Protein AF-A0A7K3PZ84-F1 (afdb_monomer)

Radius of gyration: 13.81 Å; Cα contacts (8 Å, |Δi|>4): 126; chains: 1; bounding box: 26×33×36 Å

Structure (mmCIF, N/CA/C/O backbone):
data_AF-A0A7K3PZ84-F1
#
_entry.id   AF-A0A7K3PZ84-F1
#
loop_
_atom_site.group_PDB
_atom_site.id
_atom_site.type_symbol
_atom_site.label_atom_id
_atom_site.label_alt_id
_atom_site.label_comp_id
_atom_site.label_asym_id
_atom_site.label_entity_id
_atom_site.label_seq_id
_atom_site.pdbx_PDB_ins_code
_atom_site.Cartn_x
_atom_site.Cartn_y
_atom_site.Cartn_z
_atom_site.occupancy
_atom_site.B_iso_or_equiv
_atom_site.auth_seq_id
_atom_site.auth_comp_id
_atom_site.auth_asym_id
_atom_site.auth_atom_id
_atom_site.pdbx_PDB_model_num
ATOM 1 N N . ALA A 1 1 ? -12.444 5.481 -23.384 1.00 53.31 1 ALA A N 1
ATOM 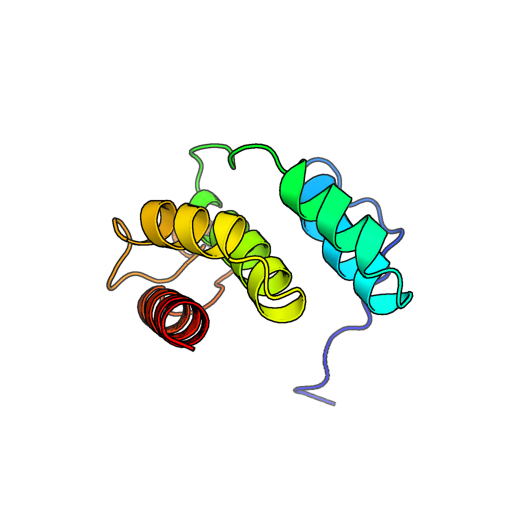2 C CA . ALA A 1 1 ? -13.305 4.777 -22.408 1.00 53.31 1 ALA A CA 1
ATOM 3 C C . ALA A 1 1 ? -12.916 5.236 -21.008 1.00 53.31 1 ALA A C 1
ATOM 5 O O . ALA A 1 1 ? -11.738 5.151 -20.685 1.00 53.31 1 ALA A O 1
ATOM 6 N N . ARG A 1 2 ? -13.849 5.782 -20.220 1.00 67.25 2 ARG A N 1
ATOM 7 C CA . ARG A 1 2 ? -13.595 6.151 -18.814 1.00 67.25 2 ARG A CA 1
ATOM 8 C C . ARG A 1 2 ? -13.720 4.891 -17.941 1.00 67.25 2 ARG A C 1
ATOM 10 O O . ARG A 1 2 ? -14.543 4.040 -18.258 1.00 67.25 2 ARG A O 1
ATOM 17 N N . GLY A 1 3 ? -12.897 4.761 -16.899 1.00 71.94 3 GLY A N 1
ATOM 18 C CA . GLY A 1 3 ? -12.990 3.667 -15.918 1.00 71.94 3 GLY A CA 1
ATOM 19 C C . GLY A 1 3 ? -12.250 2.365 -16.254 1.00 71.94 3 GLY A C 1
ATOM 20 O O . GLY A 1 3 ? -12.430 1.381 -15.548 1.00 71.94 3 GLY A O 1
ATOM 21 N N . ARG A 1 4 ? -11.413 2.322 -17.302 1.00 74.62 4 ARG A N 1
ATOM 22 C CA . ARG A 1 4 ? -10.476 1.196 -17.489 1.00 74.62 4 ARG A CA 1
ATOM 23 C C . ARG A 1 4 ? -9.174 1.487 -16.736 1.00 74.62 4 ARG A C 1
ATOM 25 O O . ARG A 1 4 ? -8.729 2.635 -16.802 1.00 74.62 4 ARG A O 1
ATOM 32 N N . PRO A 1 5 ? -8.552 0.486 -16.087 1.00 74.88 5 PRO A N 1
ATOM 33 C CA . PRO A 1 5 ? -7.226 0.651 -15.504 1.00 74.88 5 PRO A CA 1
ATOM 34 C C . PRO A 1 5 ? -6.250 1.167 -16.562 1.00 74.88 5 PRO A C 1
ATOM 36 O O . PRO A 1 5 ? -6.295 0.727 -17.719 1.00 74.88 5 PRO A O 1
ATOM 39 N N . ALA A 1 6 ? -5.390 2.110 -16.180 1.00 78.00 6 ALA A N 1
ATOM 40 C CA . ALA A 1 6 ? -4.311 2.545 -17.052 1.00 78.00 6 ALA A CA 1
ATOM 41 C C . ALA A 1 6 ? -3.402 1.346 -17.365 1.00 78.00 6 ALA A C 1
ATOM 43 O O . ALA A 1 6 ? -3.136 0.520 -16.491 1.00 78.00 6 ALA A O 1
ATOM 44 N N . ARG A 1 7 ? -2.919 1.242 -18.610 1.00 82.62 7 ARG A N 1
ATOM 45 C CA . ARG A 1 7 ? -1.798 0.339 -18.889 1.00 82.62 7 ARG A CA 1
ATOM 46 C C . ARG A 1 7 ? -0.563 0.959 -18.253 1.00 82.62 7 ARG A C 1
ATOM 48 O O . ARG A 1 7 ? -0.146 2.036 -18.666 1.00 82.62 7 ARG A O 1
ATOM 55 N N . VAL A 1 8 ? -0.031 0.282 -17.250 1.00 84.88 8 VAL A N 1
ATOM 56 C CA . VAL A 1 8 ? 1.191 0.663 -16.549 1.00 84.88 8 VAL A CA 1
ATOM 57 C C . VAL A 1 8 ? 2.313 -0.229 -17.064 1.00 84.88 8 VAL A C 1
ATOM 59 O O . VAL A 1 8 ? 2.133 -1.442 -17.132 1.00 84.88 8 VAL A O 1
ATOM 62 N N . ASP A 1 9 ? 3.442 0.363 -17.451 1.00 87.94 9 ASP A N 1
ATOM 63 C CA . ASP A 1 9 ? 4.658 -0.389 -17.761 1.00 87.94 9 ASP A CA 1
ATOM 64 C C . ASP A 1 9 ? 5.413 -0.684 -16.453 1.00 87.94 9 ASP A C 1
ATOM 66 O O . ASP A 1 9 ? 5.916 0.252 -15.824 1.00 87.94 9 ASP A O 1
ATOM 70 N N . PRO A 1 10 ? 5.530 -1.954 -16.023 1.00 82.94 10 PRO A N 1
ATOM 71 C CA . PRO A 1 10 ? 6.259 -2.297 -14.806 1.00 82.94 10 PRO A CA 1
ATOM 72 C C . PRO A 1 10 ? 7.750 -1.941 -14.884 1.00 82.94 10 PRO A C 1
ATOM 74 O O . PRO A 1 10 ? 8.385 -1.723 -13.854 1.00 82.94 10 PRO A O 1
ATOM 77 N N . ARG A 1 11 ? 8.315 -1.845 -16.095 1.00 81.12 11 ARG A N 1
ATOM 78 C CA . ARG A 1 11 ? 9.729 -1.522 -16.339 1.00 81.12 11 ARG A CA 1
ATOM 79 C C . ARG A 1 11 ? 10.000 -0.025 -16.466 1.00 81.12 11 ARG A C 1
ATOM 81 O O . ARG A 1 11 ? 11.156 0.347 -16.667 1.00 81.12 11 ARG A O 1
ATOM 88 N N . ALA A 1 12 ? 8.980 0.818 -16.301 1.00 89.00 12 ALA A N 1
ATOM 89 C CA . ALA A 1 12 ? 9.148 2.262 -16.275 1.00 89.00 12 ALA A CA 1
ATOM 90 C C . ALA A 1 12 ? 10.164 2.708 -15.207 1.00 89.00 12 ALA A C 1
ATOM 92 O O . ALA A 1 12 ? 10.510 1.979 -14.264 1.00 89.00 12 ALA A O 1
ATOM 93 N N . ASP A 1 13 ? 10.655 3.937 -15.354 1.00 90.88 13 ASP A N 1
ATOM 94 C CA . ASP A 1 13 ? 11.476 4.553 -14.322 1.00 90.88 13 ASP A CA 1
ATOM 95 C C . ASP A 1 13 ? 10.597 5.057 -13.171 1.00 90.88 13 ASP A C 1
ATOM 97 O O . ASP A 1 13 ? 10.049 6.156 -13.201 1.00 90.88 13 ASP A O 1
ATOM 101 N N . TRP A 1 14 ? 10.452 4.213 -12.152 1.00 92.62 14 TRP A N 1
ATOM 102 C CA . TRP A 1 14 ? 9.732 4.524 -10.916 1.00 92.62 14 TRP A CA 1
ATOM 103 C C . TRP A 1 14 ? 10.542 5.381 -9.934 1.00 92.62 14 TRP A C 1
ATOM 105 O O . TRP A 1 14 ? 10.034 5.727 -8.865 1.00 92.62 14 TRP A O 1
ATOM 115 N N . GLY A 1 15 ? 11.803 5.693 -10.261 1.00 93.94 15 GLY A N 1
ATOM 116 C CA . GLY A 1 15 ? 12.707 6.452 -9.406 1.00 93.94 15 GLY A CA 1
ATOM 117 C C . GLY A 1 15 ? 12.731 5.921 -7.962 1.00 93.94 15 GLY A C 1
ATOM 118 O O . GLY A 1 15 ? 12.869 4.708 -7.761 1.00 93.94 15 GLY A O 1
ATOM 119 N N . PRO A 1 16 ? 12.567 6.788 -6.944 1.00 93.69 16 PRO A N 1
ATOM 120 C CA . PRO A 1 16 ? 12.629 6.383 -5.538 1.00 93.69 16 PRO A CA 1
ATOM 121 C C . PRO A 1 16 ? 11.491 5.439 -5.118 1.00 93.69 16 PRO A C 1
ATOM 123 O O . PRO A 1 16 ? 11.614 4.767 -4.098 1.00 93.69 16 PRO A O 1
ATOM 126 N N . TYR A 1 17 ? 10.410 5.341 -5.900 1.00 94.44 17 TYR A N 1
ATOM 127 C CA . TYR A 1 17 ? 9.258 4.488 -5.594 1.00 94.44 17 TYR A CA 1
ATOM 128 C C . TYR A 1 17 ? 9.367 3.079 -6.186 1.00 94.44 17 TYR A C 1
ATOM 130 O O . TYR A 1 17 ? 8.482 2.253 -5.957 1.00 94.44 17 TYR A O 1
ATOM 138 N N . ARG A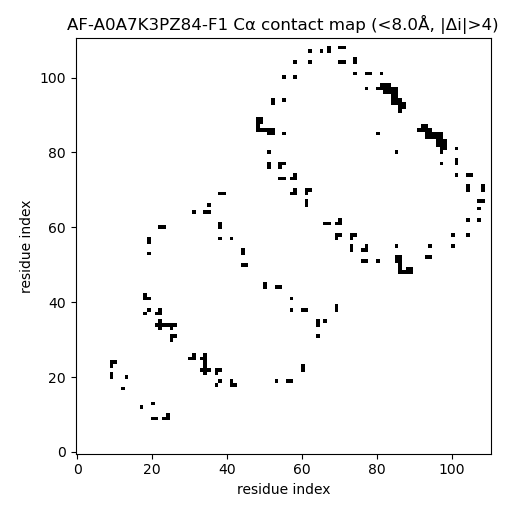 1 18 ? 10.461 2.767 -6.902 1.00 95.75 18 ARG A N 1
ATOM 139 C CA . ARG A 1 18 ? 10.720 1.426 -7.450 1.00 95.75 18 ARG A CA 1
ATOM 140 C C . ARG A 1 18 ? 10.511 0.297 -6.429 1.00 95.75 18 ARG A C 1
ATOM 142 O O . ARG A 1 18 ? 9.868 -0.676 -6.816 1.00 95.75 18 ARG A O 1
ATOM 149 N N . PRO A 1 19 ? 10.955 0.400 -5.157 1.00 96.81 19 PRO A N 1
ATOM 150 C CA . PRO A 1 19 ? 10.725 -0.665 -4.183 1.00 96.81 19 PRO A CA 1
ATOM 151 C C . PRO A 1 19 ? 9.244 -1.030 -4.021 1.00 96.81 19 PRO A C 1
ATOM 153 O O . PRO A 1 19 ? 8.928 -2.211 -3.971 1.00 96.81 19 PRO A O 1
ATOM 156 N N . TRP A 1 20 ? 8.332 -0.052 -4.020 1.00 96.88 20 TRP A N 1
ATOM 157 C CA . TRP A 1 20 ? 6.888 -0.288 -3.882 1.00 96.88 20 TRP A CA 1
ATOM 158 C C . TRP A 1 20 ? 6.217 -0.762 -5.174 1.00 96.88 20 TRP A C 1
ATOM 160 O O . TRP A 1 20 ? 5.179 -1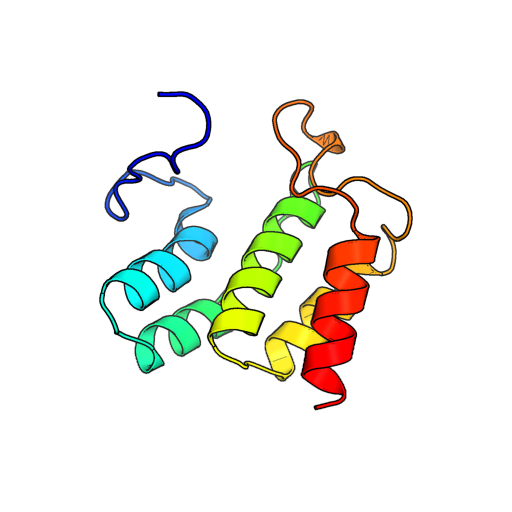.412 -5.105 1.00 96.88 20 TRP A O 1
ATOM 170 N N . ALA A 1 21 ? 6.796 -0.476 -6.343 1.00 95.69 21 ALA A N 1
ATOM 171 C CA . ALA A 1 21 ? 6.298 -0.975 -7.627 1.00 95.69 21 ALA A CA 1
ATOM 172 C C . ALA A 1 21 ? 6.698 -2.441 -7.892 1.00 95.69 21 ALA A C 1
ATOM 174 O O . ALA A 1 21 ? 5.938 -3.189 -8.510 1.00 95.69 21 ALA A O 1
ATOM 175 N N . GLU A 1 22 ? 7.872 -2.860 -7.411 1.00 96.31 22 G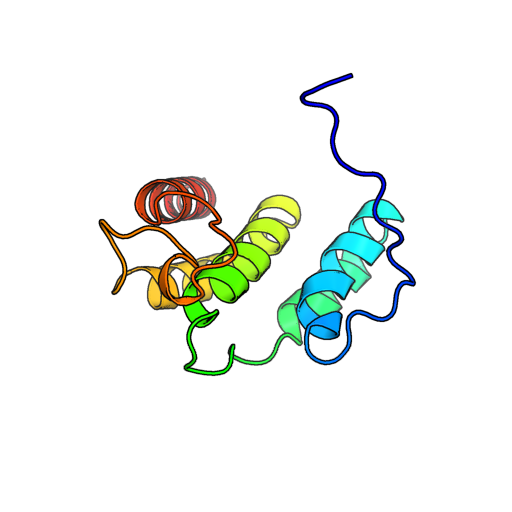LU A N 1
ATOM 176 C CA . GLU A 1 22 ? 8.476 -4.166 -7.708 1.00 96.31 22 GLU A CA 1
ATOM 177 C C . GLU A 1 22 ? 7.585 -5.376 -7.342 1.00 96.31 22 GLU A C 1
ATOM 179 O O . GLU A 1 22 ? 7.422 -6.252 -8.195 1.00 96.31 22 GLU A O 1
ATOM 184 N N . PRO A 1 23 ? 6.929 -5.451 -6.158 1.00 97.50 23 PRO A N 1
ATOM 185 C CA . PRO A 1 23 ? 6.050 -6.576 -5.834 1.00 97.50 23 PRO A CA 1
ATOM 186 C C . PRO A 1 23 ? 4.914 -6.754 -6.847 1.00 97.50 23 PRO A C 1
ATOM 188 O O . PRO A 1 23 ? 4.611 -7.878 -7.237 1.00 97.50 23 PRO A O 1
ATOM 191 N N . PHE A 1 24 ? 4.321 -5.656 -7.326 1.00 95.44 24 PHE A N 1
ATOM 192 C CA . PHE A 1 24 ? 3.238 -5.703 -8.313 1.00 95.44 24 PHE A CA 1
ATOM 193 C C . PHE A 1 24 ? 3.729 -6.112 -9.700 1.00 95.44 24 PHE A C 1
ATOM 195 O O . PHE A 1 24 ? 3.035 -6.847 -10.400 1.00 95.44 24 PHE A O 1
ATOM 202 N N . ALA A 1 25 ? 4.928 -5.670 -10.092 1.00 94.62 25 ALA A N 1
ATOM 203 C CA . ALA A 1 25 ? 5.557 -6.102 -11.335 1.00 94.62 25 ALA A CA 1
ATOM 204 C C . ALA A 1 25 ? 5.759 -7.625 -11.348 1.00 94.62 25 ALA A C 1
ATOM 206 O O . ALA A 1 25 ? 5.402 -8.295 -12.315 1.00 94.62 25 ALA A O 1
ATOM 207 N N . LEU A 1 26 ? 6.263 -8.175 -10.242 1.00 96.56 26 LEU A N 1
ATOM 208 C CA . LEU A 1 26 ? 6.491 -9.610 -10.078 1.00 96.56 26 LEU A CA 1
ATOM 209 C C . LEU A 1 26 ? 5.177 -10.402 -10.018 1.00 96.56 26 LEU A C 1
ATOM 211 O O . LEU A 1 26 ? 5.076 -11.452 -10.651 1.00 96.56 26 LEU A O 1
ATOM 215 N N . LEU A 1 27 ? 4.151 -9.890 -9.330 1.00 94.94 27 LEU A N 1
ATOM 216 C CA . LEU A 1 27 ? 2.807 -10.484 -9.318 1.00 94.94 27 LEU A CA 1
ATOM 217 C C . LEU A 1 27 ? 2.185 -10.529 -10.721 1.00 94.94 27 LEU A C 1
ATOM 219 O O . LEU A 1 27 ? 1.630 -11.551 -11.114 1.00 94.94 27 LEU A O 1
ATOM 223 N N . ALA A 1 28 ? 2.329 -9.461 -11.512 1.00 92.31 28 ALA A N 1
ATOM 224 C CA . ALA A 1 28 ? 1.843 -9.427 -12.893 1.00 92.31 28 ALA A CA 1
ATOM 225 C C . ALA A 1 28 ? 2.545 -10.456 -13.803 1.00 92.31 28 ALA A C 1
ATOM 227 O O . ALA A 1 28 ? 1.963 -10.901 -14.792 1.00 92.31 28 ALA A O 1
ATOM 228 N N . GLU A 1 29 ? 3.774 -10.852 -13.461 1.00 93.75 29 GLU A N 1
ATOM 229 C CA . GLU A 1 29 ? 4.543 -11.911 -14.127 1.00 93.75 29 GLU A CA 1
ATOM 230 C C . GLU A 1 29 ? 4.282 -13.319 -13.533 1.00 93.75 29 GLU A C 1
ATOM 232 O O . GLU A 1 29 ? 4.832 -14.299 -14.035 1.00 93.75 29 GLU A O 1
ATOM 237 N N . GLY A 1 30 ? 3.455 -13.450 -12.484 1.00 95.75 30 GLY A N 1
ATOM 238 C CA . GLY A 1 30 ? 3.167 -14.723 -11.801 1.00 95.75 30 GLY A CA 1
ATOM 239 C C . GLY A 1 30 ? 4.298 -15.228 -10.893 1.00 95.75 30 GLY A C 1
ATOM 240 O O . GLY A 1 30 ? 4.424 -16.431 -10.658 1.00 95.75 30 GLY A O 1
ATOM 241 N N . ARG A 1 31 ? 5.166 -14.329 -10.416 1.00 97.56 31 ARG A N 1
ATOM 242 C CA . ARG A 1 31 ? 6.384 -14.640 -9.645 1.00 97.56 31 ARG A CA 1
ATOM 243 C C . ARG A 1 31 ? 6.183 -14.416 -8.143 1.00 97.56 31 ARG A C 1
ATOM 245 O O . ARG A 1 31 ? 6.941 -13.689 -7.501 1.00 97.56 31 ARG A O 1
ATOM 252 N N . ASP A 1 32 ? 5.181 -15.068 -7.557 1.00 97.88 32 ASP A N 1
ATOM 253 C CA . ASP A 1 32 ? 4.713 -14.839 -6.178 1.00 97.88 32 ASP A CA 1
ATOM 254 C C . ASP A 1 32 ? 5.804 -14.959 -5.099 1.00 97.88 32 ASP A C 1
ATOM 256 O O . ASP A 1 32 ? 5.830 -14.194 -4.133 1.00 97.88 32 ASP A O 1
ATOM 260 N N . SER A 1 33 ? 6.719 -15.924 -5.232 1.00 98.12 33 SER A N 1
ATOM 261 C CA . SER A 1 33 ? 7.818 -16.112 -4.272 1.00 98.12 33 SER A CA 1
ATOM 262 C C . SER A 1 33 ? 8.777 -14.923 -4.259 1.00 98.12 33 SER A C 1
ATOM 264 O O . SER A 1 33 ? 9.209 -14.482 -3.194 1.00 98.12 33 SER A O 1
ATOM 266 N N . GLU A 1 34 ? 9.084 -14.383 -5.435 1.00 98.44 34 GLU A N 1
ATOM 267 C CA . GLU A 1 34 ? 9.967 -13.230 -5.589 1.00 98.44 34 GLU A CA 1
ATOM 268 C C . GLU A 1 34 ? 9.250 -11.949 -5.178 1.00 98.44 34 GLU A C 1
ATOM 270 O O . GLU A 1 34 ? 9.831 -11.135 -4.465 1.00 98.44 34 GLU A O 1
ATOM 275 N N . ALA A 1 35 ? 7.963 -11.816 -5.518 1.00 98.50 35 ALA A N 1
ATOM 276 C CA . ALA A 1 35 ? 7.120 -10.718 -5.057 1.00 98.50 35 ALA A CA 1
ATOM 277 C C . ALA A 1 35 ? 7.067 -10.654 -3.523 1.00 98.50 35 ALA A C 1
ATOM 279 O O . ALA A 1 35 ? 7.208 -9.581 -2.938 1.00 98.50 35 ALA A O 1
ATOM 280 N N . ARG A 1 36 ? 6.950 -11.807 -2.850 1.00 98.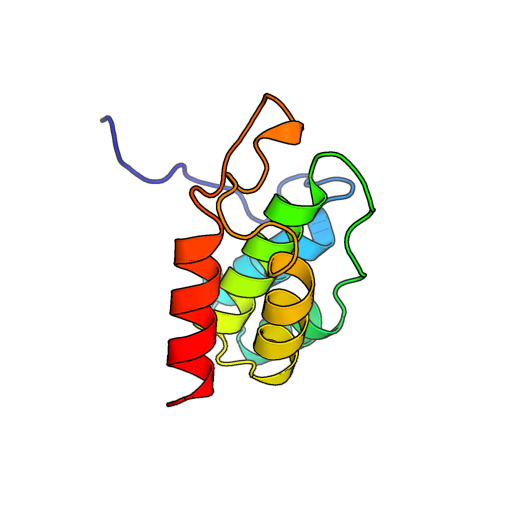56 36 ARG A N 1
ATOM 281 C CA . ARG A 1 36 ? 7.019 -11.891 -1.383 1.00 98.56 36 ARG A CA 1
ATOM 282 C C . ARG A 1 36 ? 8.394 -11.508 -0.842 1.00 98.56 36 ARG A C 1
ATOM 284 O O . ARG A 1 36 ? 8.472 -10.860 0.200 1.00 98.56 36 ARG A O 1
ATOM 291 N N . GLY A 1 37 ? 9.467 -11.882 -1.537 1.00 98.56 37 GLY A N 1
ATOM 292 C CA . GLY A 1 37 ? 10.823 -11.431 -1.223 1.00 98.56 37 GLY A CA 1
ATOM 293 C C . GLY A 1 37 ? 10.950 -9.907 -1.297 1.00 98.56 37 GLY A C 1
ATOM 294 O O . GLY A 1 37 ? 11.384 -9.287 -0.328 1.00 98.56 37 GLY A O 1
ATOM 295 N N . ALA A 1 38 ? 10.494 -9.305 -2.398 1.00 98.44 38 ALA A N 1
ATOM 296 C CA . ALA A 1 38 ? 10.495 -7.859 -2.609 1.00 98.44 38 ALA A CA 1
ATOM 297 C C . ALA A 1 38 ? 9.646 -7.120 -1.561 1.00 98.44 38 ALA A C 1
ATOM 299 O O . ALA A 1 38 ? 10.124 -6.167 -0.952 1.00 98.44 38 ALA A O 1
ATOM 300 N N . LEU A 1 39 ? 8.433 -7.609 -1.272 1.00 98.69 39 LEU A N 1
ATOM 301 C CA . LEU A 1 39 ? 7.549 -7.066 -0.234 1.00 98.69 39 LEU A CA 1
ATOM 302 C C . LEU A 1 39 ? 8.231 -7.044 1.141 1.00 98.69 39 LEU A C 1
ATOM 304 O O . LEU A 1 39 ? 8.149 -6.060 1.871 1.00 98.69 39 LEU A O 1
ATOM 308 N N . ARG A 1 40 ? 8.915 -8.130 1.516 1.00 97.75 40 ARG A N 1
ATOM 309 C CA . ARG A 1 40 ? 9.611 -8.227 2.810 1.00 97.75 40 ARG A CA 1
ATOM 310 C C . ARG A 1 40 ? 10.879 -7.382 2.880 1.00 97.75 40 ARG A C 1
ATOM 312 O O . ARG A 1 40 ? 11.317 -7.075 3.984 1.00 97.75 40 ARG A O 1
ATOM 319 N N . ALA A 1 41 ? 11.452 -7.032 1.732 1.00 98.00 41 ALA A N 1
ATOM 320 C CA . ALA A 1 41 ? 12.621 -6.170 1.617 1.00 98.00 41 ALA A CA 1
ATOM 321 C C . ALA A 1 41 ? 12.268 -4.675 1.543 1.00 98.00 41 ALA A C 1
ATOM 323 O O . ALA A 1 41 ? 13.182 -3.851 1.475 1.00 98.00 41 ALA A O 1
ATOM 324 N N . LEU A 1 42 ? 10.978 -4.314 1.545 1.00 98.06 42 LEU A N 1
ATOM 325 C CA . LEU A 1 42 ? 10.566 -2.916 1.526 1.00 98.06 42 LEU A CA 1
ATOM 326 C C . LEU A 1 42 ? 11.159 -2.153 2.719 1.00 98.06 42 LEU A C 1
ATOM 328 O O . LEU A 1 42 ? 11.067 -2.624 3.859 1.00 98.06 42 LEU A O 1
ATOM 332 N N . PRO A 1 43 ? 11.732 -0.961 2.481 1.00 95.88 43 PRO A N 1
ATOM 333 C CA . PRO A 1 43 ? 12.088 -0.070 3.569 1.00 95.88 43 PRO A CA 1
ATOM 334 C C . PRO A 1 43 ? 10.818 0.473 4.235 1.00 95.88 43 PRO A C 1
ATOM 336 O O . PRO A 1 43 ? 9.726 0.459 3.663 1.00 95.88 43 PRO A O 1
ATOM 339 N N . GLU A 1 44 ? 10.965 1.013 5.442 1.00 95.69 44 GLU A N 1
ATOM 340 C CA . GLU A 1 44 ? 9.941 1.908 5.977 1.00 95.69 44 GLU A CA 1
ATOM 341 C C . GLU A 1 44 ? 9.770 3.114 5.038 1.00 95.69 44 GLU A C 1
ATOM 343 O O . GLU A 1 44 ? 10.782 3.696 4.630 1.00 95.69 44 GLU A O 1
ATOM 348 N N . PRO A 1 45 ? 8.529 3.495 4.675 1.00 96.50 45 PRO A N 1
ATOM 349 C CA . PRO A 1 45 ? 8.300 4.712 3.913 1.00 96.50 45 PRO A CA 1
ATOM 350 C C . PRO A 1 45 ? 8.912 5.942 4.601 1.00 96.50 45 PRO A C 1
ATOM 352 O O . PRO A 1 45 ? 8.847 6.044 5.830 1.00 96.50 45 PRO A O 1
ATOM 355 N N . PRO A 1 46 ? 9.487 6.891 3.839 1.00 95.19 46 PRO A N 1
ATOM 356 C CA . PRO A 1 46 ? 9.915 8.167 4.396 1.00 95.19 46 PRO A CA 1
ATOM 357 C C . PRO A 1 46 ? 8.745 8.868 5.107 1.00 95.19 46 PRO A C 1
ATOM 359 O O . PRO A 1 46 ? 7.627 8.818 4.594 1.00 95.19 46 PRO A O 1
ATOM 362 N N . PRO A 1 47 ? 8.970 9.533 6.257 1.00 94.56 47 PRO A N 1
ATOM 363 C CA . PRO A 1 47 ? 7.924 10.236 7.001 1.00 94.56 47 PRO A CA 1
ATOM 364 C C . PRO A 1 47 ? 7.577 11.574 6.323 1.00 94.56 47 PRO A C 1
ATOM 366 O O . PRO A 1 47 ? 7.853 12.650 6.851 1.00 94.56 47 PRO A O 1
ATOM 369 N N . ASP A 1 48 ? 7.024 11.498 5.115 1.00 95.50 48 ASP A N 1
ATOM 370 C CA . ASP A 1 48 ? 6.621 12.628 4.282 1.00 95.50 48 ASP A CA 1
ATOM 371 C C . ASP A 1 48 ? 5.137 12.541 3.872 1.00 95.50 48 ASP A C 1
ATOM 373 O O . ASP A 1 48 ? 4.377 11.711 4.367 1.00 95.50 48 ASP A O 1
ATOM 377 N N . LEU A 1 49 ? 4.709 13.422 2.962 1.00 96.19 49 LEU A N 1
ATOM 378 C CA . LEU A 1 49 ? 3.316 13.552 2.515 1.00 96.19 49 LEU A CA 1
ATOM 379 C C . LEU A 1 49 ? 2.755 12.321 1.771 1.00 96.19 49 LEU A C 1
ATOM 381 O O . LEU A 1 49 ? 1.571 12.308 1.427 1.00 96.19 49 LEU A O 1
ATOM 385 N N . LEU A 1 50 ? 3.584 11.317 1.471 1.00 96.69 50 LEU A N 1
ATOM 386 C CA . LEU A 1 50 ? 3.192 10.066 0.823 1.00 96.69 50 LEU A CA 1
ATOM 387 C C . LEU A 1 50 ? 3.234 8.864 1.772 1.00 96.69 50 LEU A C 1
ATOM 389 O O . LEU A 1 50 ? 2.979 7.746 1.316 1.00 96.69 50 LEU A O 1
ATOM 393 N N . TYR A 1 51 ? 3.517 9.063 3.063 1.00 97.88 51 TYR A N 1
ATOM 394 C CA . TYR A 1 51 ? 3.679 7.972 4.025 1.00 97.88 51 TYR A CA 1
ATOM 395 C C . TYR A 1 51 ? 2.494 6.996 4.015 1.00 97.88 51 TYR A C 1
ATOM 397 O O . TYR A 1 51 ? 2.680 5.793 3.811 1.00 97.88 51 TYR A O 1
ATOM 405 N N . GLU A 1 52 ? 1.260 7.494 4.143 1.00 98.31 52 GLU A N 1
ATOM 406 C CA . GLU A 1 52 ? 0.064 6.646 4.155 1.00 98.31 52 GLU A CA 1
ATOM 407 C C . GLU A 1 52 ? -0.167 5.976 2.799 1.00 98.31 52 GLU A C 1
ATOM 409 O O . GLU A 1 52 ? -0.563 4.815 2.746 1.00 98.31 52 GLU A O 1
ATOM 414 N N . ALA A 1 53 ? 0.118 6.668 1.692 1.00 98.00 53 ALA A N 1
ATOM 415 C CA . ALA A 1 53 ? -0.033 6.104 0.351 1.00 98.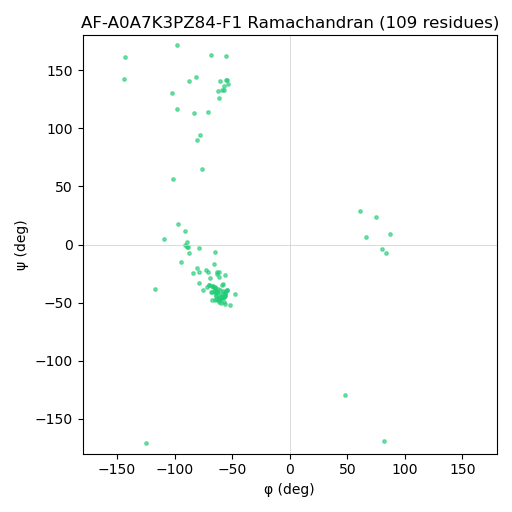00 53 ALA A CA 1
ATOM 416 C C . ALA A 1 53 ? 0.920 4.922 0.120 1.00 98.00 53 ALA A C 1
ATOM 418 O O . ALA A 1 53 ? 0.510 3.883 -0.401 1.00 98.00 53 ALA A O 1
ATOM 419 N N . LEU A 1 54 ? 2.178 5.050 0.547 1.00 98.19 54 LEU A N 1
ATOM 420 C CA . LEU A 1 54 ? 3.169 3.980 0.447 1.00 98.19 54 LEU A CA 1
ATOM 421 C C . LEU A 1 54 ? 2.859 2.823 1.409 1.00 98.19 54 LEU A C 1
ATOM 423 O O . LEU A 1 54 ? 3.038 1.663 1.035 1.00 98.19 54 LEU A O 1
ATOM 427 N N . CYS A 1 55 ? 2.311 3.107 2.596 1.00 98.56 55 CYS A N 1
ATOM 428 C CA . CYS A 1 55 ? 1.783 2.072 3.490 1.00 98.56 55 CYS A CA 1
ATOM 429 C C . CYS A 1 55 ? 0.594 1.321 2.865 1.00 98.56 55 CYS A C 1
ATOM 431 O O . CYS A 1 55 ? 0.529 0.096 2.960 1.00 98.56 55 CYS A O 1
ATOM 433 N N . CYS A 1 56 ? -0.325 2.016 2.185 1.00 98.62 56 CYS A N 1
ATOM 434 C CA . CYS A 1 56 ? -1.424 1.387 1.448 1.00 98.62 56 CYS A CA 1
ATOM 435 C C . CYS A 1 56 ? -0.921 0.534 0.272 1.00 98.62 56 CYS A C 1
ATOM 437 O O . CYS A 1 56 ? -1.456 -0.548 0.039 1.00 98.62 56 CYS A O 1
ATOM 439 N N . ALA A 1 57 ? 0.124 0.967 -0.440 1.00 98.00 57 ALA A N 1
ATOM 440 C CA . ALA A 1 57 ? 0.753 0.159 -1.486 1.00 98.00 57 ALA A CA 1
ATOM 441 C C . ALA A 1 57 ? 1.389 -1.125 -0.917 1.00 98.00 57 ALA A C 1
ATOM 443 O O . ALA A 1 57 ? 1.164 -2.208 -1.456 1.00 98.00 57 ALA A O 1
ATOM 444 N N . GLU A 1 58 ? 2.113 -1.039 0.207 1.00 98.69 58 GLU A N 1
ATOM 445 C CA . GLU A 1 58 ? 2.620 -2.224 0.922 1.00 98.69 58 GLU A CA 1
ATOM 446 C C . GLU A 1 58 ? 1.464 -3.148 1.349 1.00 98.69 58 GLU A C 1
ATOM 448 O O . GLU A 1 58 ? 1.524 -4.359 1.126 1.00 98.69 58 GLU A O 1
ATOM 453 N N . ALA A 1 59 ? 0.383 -2.588 1.905 1.00 98.75 59 ALA A N 1
ATOM 454 C CA . ALA A 1 59 ? -0.781 -3.352 2.345 1.00 98.75 59 ALA A CA 1
ATOM 455 C C . ALA A 1 59 ? -1.482 -4.072 1.185 1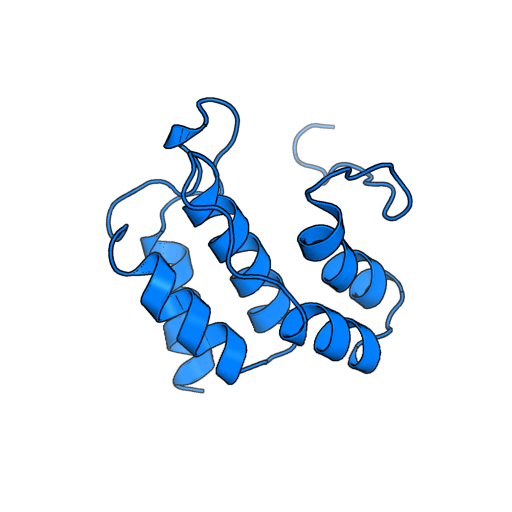.00 98.75 59 ALA A C 1
ATOM 457 O O . ALA A 1 59 ? -1.875 -5.225 1.337 1.00 98.75 59 ALA A O 1
ATOM 458 N N . ALA A 1 60 ? -1.615 -3.428 0.023 1.00 98.62 60 ALA A N 1
ATOM 459 C CA . ALA A 1 60 ? -2.218 -4.033 -1.161 1.00 98.62 60 ALA A CA 1
ATOM 460 C C . ALA A 1 60 ? -1.429 -5.262 -1.635 1.00 98.62 60 ALA A C 1
ATOM 462 O O . ALA A 1 60 ? -2.006 -6.336 -1.791 1.00 98.62 60 ALA A O 1
ATOM 463 N N . ALA A 1 61 ? -0.104 -5.140 -1.771 1.00 98.44 61 ALA A N 1
ATOM 464 C CA . ALA A 1 61 ? 0.745 -6.276 -2.127 1.00 98.44 61 ALA A CA 1
ATOM 465 C C . ALA A 1 61 ? 0.692 -7.388 -1.061 1.00 98.44 61 ALA A C 1
ATOM 467 O O . ALA A 1 61 ? 0.671 -8.574 -1.390 1.00 98.44 61 ALA A O 1
ATOM 468 N N . ALA A 1 62 ? 0.642 -7.020 0.223 1.00 98.69 62 ALA A N 1
ATOM 469 C CA . ALA A 1 62 ? 0.531 -7.976 1.320 1.00 98.69 62 ALA A CA 1
ATOM 470 C C . ALA A 1 62 ? -0.811 -8.724 1.336 1.00 98.69 62 ALA A C 1
ATOM 472 O O . ALA A 1 62 ? -0.827 -9.910 1.666 1.00 98.69 62 ALA A O 1
ATOM 473 N N . LEU A 1 63 ? -1.913 -8.060 0.972 1.00 98.69 63 LEU A N 1
ATOM 474 C CA . LEU A 1 63 ? -3.231 -8.680 0.823 1.00 98.69 63 LEU A CA 1
ATOM 475 C C . LEU A 1 63 ? -3.228 -9.697 -0.326 1.00 98.69 63 LEU A C 1
ATOM 477 O O . LEU A 1 63 ? -3.644 -10.833 -0.105 1.00 98.69 63 LEU A O 1
ATOM 481 N N . ASP A 1 64 ? -2.695 -9.329 -1.495 1.00 98.00 64 ASP A N 1
ATOM 482 C CA . ASP A 1 64 ? -2.596 -10.230 -2.655 1.00 98.00 64 ASP A CA 1
ATOM 483 C C . ASP A 1 64 ? -1.736 -11.469 -2.350 1.00 98.00 64 ASP A C 1
ATOM 485 O O . ASP A 1 64 ? -2.068 -12.587 -2.739 1.00 98.00 64 ASP A O 1
ATOM 489 N N . LEU A 1 65 ? -0.641 -11.291 -1.603 1.00 98.25 65 LEU A N 1
ATOM 490 C CA . LEU A 1 65 ? 0.299 -12.363 -1.252 1.00 98.25 65 LEU A CA 1
ATOM 491 C C . LEU A 1 65 ? -0.063 -13.143 0.022 1.00 98.25 65 LEU A C 1
ATOM 493 O O . LEU A 1 65 ? 0.637 -14.113 0.352 1.00 98.25 65 LEU A O 1
ATOM 497 N N . GLY A 1 66 ? -1.079 -12.702 0.771 1.00 98.12 66 GLY A N 1
ATOM 498 C CA . GLY A 1 66 ? -1.428 -13.234 2.092 1.00 98.12 66 GLY A CA 1
ATOM 499 C C . GLY A 1 66 ? -0.315 -13.090 3.145 1.00 98.12 66 GLY A C 1
ATOM 500 O O . GLY A 1 66 ? -0.200 -13.925 4.046 1.00 98.12 66 GLY A O 1
ATOM 501 N N . ASP A 1 67 ? 0.552 -12.075 3.043 1.00 98.56 67 ASP A N 1
ATOM 502 C CA . ASP A 1 67 ? 1.700 -11.906 3.946 1.00 98.56 67 ASP A CA 1
ATOM 503 C C . ASP A 1 67 ? 1.281 -11.263 5.280 1.00 98.56 67 ASP A C 1
ATOM 505 O O . ASP A 1 67 ? 1.289 -10.046 5.464 1.00 98.56 67 ASP A O 1
ATOM 509 N N . ARG A 1 68 ? 0.914 -12.111 6.247 1.00 98.44 68 ARG A N 1
ATOM 510 C CA . ARG A 1 68 ? 0.434 -11.685 7.575 1.00 98.44 68 ARG A CA 1
ATOM 511 C C . ARG A 1 68 ? 1.411 -10.773 8.341 1.00 98.44 68 ARG A C 1
ATOM 513 O O . ARG A 1 68 ? 0.934 -9.821 8.960 1.00 98.44 68 ARG A O 1
ATOM 520 N N . PRO A 1 69 ? 2.743 -11.001 8.335 1.00 98.31 69 PRO A N 1
ATOM 521 C CA . PRO A 1 69 ? 3.686 -10.060 8.938 1.00 98.31 69 PRO A CA 1
ATOM 522 C C . PRO A 1 69 ? 3.612 -8.653 8.335 1.00 98.31 69 PRO A C 1
ATOM 524 O O . PRO A 1 69 ? 3.554 -7.684 9.089 1.00 98.31 69 PRO A O 1
ATOM 527 N N . ALA A 1 70 ? 3.577 -8.524 7.004 1.00 98.50 70 ALA A N 1
ATOM 528 C CA . ALA A 1 70 ? 3.435 -7.226 6.342 1.00 98.50 70 ALA A CA 1
ATOM 529 C C . ALA A 1 70 ? 2.077 -6.570 6.626 1.00 98.50 70 ALA A C 1
ATOM 531 O O . ALA A 1 70 ? 2.014 -5.373 6.910 1.00 98.50 70 ALA A O 1
ATOM 532 N N . LEU A 1 71 ? 1.003 -7.361 6.661 1.00 98.81 71 LEU A N 1
ATOM 533 C CA . LEU A 1 71 ? -0.326 -6.892 7.055 1.00 98.81 71 LEU A CA 1
ATOM 534 C C . LEU A 1 71 ? -0.345 -6.323 8.480 1.00 98.81 71 LEU A C 1
ATOM 536 O O . LEU A 1 71 ? -0.897 -5.252 8.704 1.00 98.81 71 LEU A O 1
ATOM 540 N N . ARG A 1 72 ? 0.293 -6.983 9.456 1.00 98.69 72 ARG A N 1
ATOM 541 C CA . ARG A 1 72 ? 0.372 -6.447 10.826 1.00 98.69 72 ARG A CA 1
ATOM 542 C C . ARG A 1 72 ? 1.125 -5.117 10.866 1.00 98.69 72 ARG A C 1
ATOM 544 O O . ARG A 1 72 ? 0.620 -4.164 11.446 1.00 98.69 72 ARG A O 1
ATOM 551 N N . ARG A 1 73 ? 2.292 -5.040 10.216 1.00 98.38 73 ARG A N 1
ATOM 552 C CA . ARG A 1 73 ? 3.100 -3.808 10.186 1.00 98.38 73 ARG A CA 1
ATOM 553 C C . ARG A 1 73 ? 2.348 -2.642 9.554 1.00 98.38 73 ARG A C 1
ATOM 555 O O . ARG A 1 73 ? 2.336 -1.551 10.109 1.00 98.38 73 ARG A O 1
ATOM 562 N N . THR A 1 74 ? 1.722 -2.866 8.402 1.00 98.50 74 THR A N 1
ATOM 563 C CA . THR A 1 74 ? 0.966 -1.816 7.703 1.00 98.50 74 THR A CA 1
ATOM 564 C C . THR A 1 74 ? -0.280 -1.400 8.474 1.00 98.50 74 THR A C 1
ATOM 566 O O . THR A 1 74 ? -0.580 -0.212 8.508 1.00 98.50 74 THR A O 1
ATOM 569 N N . TYR A 1 75 ? -0.956 -2.326 9.164 1.00 98.81 75 TYR A N 1
ATOM 570 C CA . TYR A 1 75 ? -2.036 -1.980 10.090 1.00 98.81 75 TYR A CA 1
ATOM 571 C C . TYR A 1 75 ? -1.557 -1.000 11.164 1.00 98.81 75 TYR A C 1
ATOM 573 O O . TYR A 1 75 ? -2.171 0.047 11.354 1.00 98.81 75 TYR A O 1
ATOM 581 N N . ASP A 1 76 ? -0.452 -1.322 11.839 1.00 98.62 76 ASP A N 1
ATOM 582 C CA . ASP A 1 76 ? 0.068 -0.509 12.940 1.00 98.62 76 ASP A CA 1
ATOM 583 C C . ASP A 1 76 ? 0.527 0.877 12.453 1.00 98.62 76 ASP A C 1
ATOM 585 O O . ASP A 1 76 ? 0.288 1.873 13.133 1.00 98.62 76 ASP A O 1
ATOM 589 N N . ARG A 1 77 ? 1.112 0.960 11.248 1.00 98.50 77 ARG A N 1
ATOM 590 C CA . ARG A 1 77 ? 1.513 2.228 10.608 1.00 98.50 77 ARG A CA 1
ATOM 591 C C . ARG A 1 77 ? 0.334 3.087 10.150 1.00 98.50 77 ARG A C 1
ATOM 593 O O . ARG A 1 77 ? 0.426 4.307 10.202 1.00 98.50 77 ARG A O 1
ATOM 600 N N . LEU A 1 78 ? -0.756 2.471 9.689 1.00 98.62 78 LEU A N 1
ATOM 601 C CA . LEU A 1 78 ? -1.939 3.183 9.194 1.00 98.62 78 LEU A CA 1
ATOM 602 C C . LEU A 1 78 ? -2.899 3.597 10.313 1.00 98.62 78 LEU A C 1
ATOM 604 O O . LEU A 1 78 ? -3.650 4.552 10.142 1.00 98.62 78 LEU A O 1
ATOM 608 N N . LEU A 1 79 ? -2.887 2.906 11.456 1.00 98.62 79 LEU A N 1
ATOM 609 C CA . LEU A 1 79 ? -3.818 3.158 12.556 1.00 98.62 79 LEU A CA 1
ATOM 610 C C . LEU A 1 79 ? -3.841 4.621 13.052 1.00 98.62 79 LEU A C 1
ATOM 612 O O . LEU A 1 79 ? -4.939 5.110 13.322 1.00 98.62 79 LEU A O 1
ATOM 616 N N . PRO A 1 80 ? -2.709 5.350 13.149 1.00 98.19 80 PRO A N 1
ATOM 617 C CA . PRO A 1 80 ? -2.717 6.763 13.532 1.00 98.19 80 PRO A CA 1
ATOM 618 C C . PRO A 1 80 ? -3.489 7.675 12.569 1.00 98.19 80 PRO A C 1
ATOM 620 O O . PRO A 1 80 ? -3.941 8.734 12.988 1.00 98.19 80 PRO A O 1
ATOM 623 N N . ALA A 1 81 ? -3.650 7.265 11.308 1.00 98.00 81 ALA A N 1
ATOM 624 C CA . ALA A 1 81 ? -4.371 7.999 10.271 1.00 98.00 81 ALA A CA 1
ATOM 625 C C . ALA A 1 81 ? -5.825 7.506 10.093 1.00 98.00 81 ALA A C 1
ATOM 627 O O . ALA A 1 81 ? -6.446 7.754 9.060 1.00 98.00 81 ALA A O 1
ATOM 628 N N . ALA A 1 82 ? -6.385 6.774 11.064 1.00 98.31 82 ALA A N 1
ATOM 629 C CA . ALA A 1 82 ? -7.792 6.377 11.030 1.00 98.31 82 ALA A CA 1
ATOM 630 C C . ALA A 1 82 ? -8.711 7.610 10.919 1.00 98.31 82 ALA A C 1
ATOM 632 O O . ALA A 1 82 ? -8.502 8.616 11.594 1.00 98.31 82 ALA A O 1
ATOM 633 N N . GLY A 1 83 ? -9.731 7.525 10.064 1.00 97.81 83 GLY A N 1
ATOM 634 C CA . GLY A 1 83 ? -10.607 8.644 9.704 1.00 97.81 83 GLY A CA 1
ATOM 635 C C . GLY A 1 83 ? -10.078 9.575 8.602 1.00 97.81 83 GLY A C 1
ATOM 636 O O . GLY A 1 83 ? -10.840 10.410 8.116 1.00 97.81 83 GLY A O 1
ATOM 637 N N . GLU A 1 84 ? -8.827 9.416 8.156 1.00 97.88 84 GLU A N 1
ATOM 638 C CA . GLU A 1 84 ? -8.210 10.260 7.123 1.00 97.88 84 GLU A CA 1
ATOM 639 C C . GLU A 1 84 ? -8.259 9.634 5.716 1.00 97.88 84 GLU A C 1
ATOM 641 O O . GLU A 1 84 ? -8.609 8.464 5.510 1.00 97.88 84 GLU A O 1
ATOM 646 N N . LEU A 1 85 ? -7.871 10.430 4.714 1.00 98.31 85 LEU A N 1
ATOM 647 C CA . LEU A 1 85 ? -7.661 9.983 3.335 1.00 98.31 85 LEU A CA 1
ATOM 648 C C . LEU A 1 85 ? -6.174 9.707 3.076 1.00 98.31 85 LEU A C 1
ATOM 650 O O . LEU A 1 85 ? -5.352 10.624 3.064 1.00 98.31 85 LEU A O 1
ATOM 654 N N . ALA A 1 86 ? -5.831 8.452 2.779 1.00 97.94 86 ALA A N 1
ATOM 655 C CA . ALA A 1 86 ? -4.451 8.043 2.534 1.00 97.94 86 ALA A CA 1
ATOM 656 C C . ALA A 1 86 ? -3.860 8.782 1.323 1.00 97.94 86 ALA A C 1
ATOM 658 O O . ALA A 1 86 ? -4.440 8.752 0.231 1.00 97.94 86 ALA A O 1
ATOM 659 N N . GLY A 1 87 ? -2.711 9.439 1.516 1.00 96.44 87 GLY A N 1
ATOM 660 C CA . GLY A 1 87 ? -2.000 10.205 0.487 1.00 96.44 87 GLY A CA 1
ATOM 661 C C . GLY A 1 87 ? -2.541 11.610 0.218 1.00 96.44 87 GLY A C 1
ATOM 662 O O . GLY A 1 87 ? -1.921 12.348 -0.550 1.00 96.44 87 GLY A O 1
ATOM 663 N N . ALA A 1 88 ? -3.645 12.021 0.856 1.00 96.25 88 ALA A N 1
ATOM 664 C CA . ALA A 1 88 ? -4.238 13.340 0.626 1.00 96.25 88 ALA A CA 1
ATOM 665 C C . ALA A 1 88 ? -3.290 14.495 0.991 1.00 96.25 88 ALA A C 1
ATOM 667 O O . ALA A 1 88 ? -3.346 15.545 0.350 1.00 96.25 88 ALA A O 1
ATOM 668 N N . GLY A 1 89 ? -2.364 14.278 1.934 1.00 92.62 89 GLY A N 1
ATOM 669 C CA . GLY A 1 89 ? -1.310 15.236 2.280 1.00 92.62 89 GLY A CA 1
ATOM 670 C C . GLY A 1 89 ? -0.441 15.655 1.087 1.00 92.62 89 GLY A C 1
ATOM 671 O O . GLY A 1 89 ? 0.065 16.772 1.068 1.00 92.62 89 GLY A O 1
ATOM 672 N N . SER A 1 90 ? -0.322 14.813 0.054 1.00 94.94 90 SER A N 1
ATOM 673 C CA . SER A 1 90 ? 0.424 15.133 -1.172 1.00 94.94 90 SER A CA 1
ATOM 674 C C . SER A 1 90 ? -0.245 16.187 -2.059 1.00 94.94 90 SER A C 1
ATOM 676 O O . SER A 1 90 ? 0.424 16.792 -2.893 1.00 94.94 90 SER A O 1
ATOM 678 N N . GLY A 1 91 ? -1.568 16.365 -1.955 1.00 96.06 91 GLY A N 1
ATOM 679 C CA . GLY A 1 91 ? -2.359 17.167 -2.894 1.00 96.06 91 GLY A CA 1
ATOM 680 C C . GLY A 1 91 ? -2.438 16.609 -4.326 1.00 96.06 91 GLY A C 1
ATOM 681 O O . GLY A 1 91 ? -2.982 17.278 -5.203 1.00 96.06 91 GLY A O 1
ATOM 682 N N . LEU A 1 92 ? -1.908 15.405 -4.585 1.00 94.44 92 LEU A N 1
ATOM 683 C CA . LEU A 1 92 ? -1.795 14.820 -5.930 1.00 94.44 92 LEU A CA 1
ATOM 684 C C . LEU A 1 92 ? -2.610 13.539 -6.105 1.00 94.44 92 LEU A C 1
ATOM 686 O O . LEU A 1 92 ? -3.166 13.302 -7.178 1.00 94.44 92 LEU A O 1
ATOM 690 N N . LEU A 1 93 ? -2.659 12.698 -5.073 1.00 94.19 93 LEU A N 1
ATOM 691 C CA . LEU A 1 93 ? -3.282 11.382 -5.144 1.00 94.19 93 LEU A CA 1
ATOM 692 C C . LEU A 1 93 ? -3.993 11.026 -3.846 1.00 94.19 93 LEU A C 1
ATOM 694 O O . LEU A 1 93 ? -3.716 11.581 -2.786 1.00 94.19 93 LEU A O 1
ATOM 698 N N . THR A 1 94 ? -4.892 10.051 -3.931 1.00 96.56 94 THR A N 1
ATOM 699 C CA . THR A 1 94 ? -5.415 9.382 -2.746 1.00 96.56 94 THR A CA 1
ATOM 700 C C . THR A 1 94 ? -5.655 7.903 -3.016 1.00 96.56 94 THR A C 1
ATOM 702 O O . THR A 1 94 ? -6.105 7.524 -4.097 1.00 96.56 94 THR A O 1
ATOM 705 N N . PHE A 1 95 ? -5.373 7.080 -2.006 1.00 96.88 95 PHE A N 1
ATOM 706 C CA . PHE A 1 95 ? -5.740 5.662 -1.948 1.00 96.88 95 PHE A CA 1
ATOM 707 C C . PHE A 1 95 ? -7.113 5.453 -1.277 1.00 96.88 95 PHE A C 1
ATOM 709 O O . PHE A 1 95 ? -7.496 4.326 -0.967 1.00 96.88 95 PHE A O 1
ATOM 716 N N . GLY A 1 96 ? -7.871 6.534 -1.071 1.00 97.62 96 GLY A N 1
ATOM 717 C CA . GLY A 1 96 ? -9.162 6.528 -0.393 1.00 97.62 96 GLY A CA 1
ATOM 718 C C . GLY A 1 96 ? -9.045 6.542 1.137 1.00 97.62 96 GLY A C 1
ATOM 719 O O . GLY A 1 96 ? -7.964 6.788 1.677 1.00 97.62 96 GLY A O 1
ATOM 720 N N . PRO A 1 97 ? -10.165 6.310 1.847 1.00 98.50 97 PRO A N 1
ATOM 721 C CA . PRO A 1 97 ? -10.200 6.318 3.308 1.00 98.50 97 PRO A CA 1
ATOM 722 C C . PRO A 1 97 ? -9.316 5.234 3.927 1.00 98.50 97 PRO A C 1
ATOM 724 O O . PRO A 1 97 ? -9.425 4.058 3.565 1.00 98.50 97 PRO A O 1
ATOM 727 N N . VAL A 1 98 ? -8.501 5.616 4.911 1.00 98.75 98 VAL A N 1
ATOM 728 C CA . VAL A 1 98 ? -7.631 4.696 5.666 1.00 98.75 98 VAL A CA 1
ATOM 729 C C . VAL A 1 98 ? -8.446 3.598 6.356 1.00 98.75 98 VAL A C 1
ATOM 731 O O . VAL A 1 98 ? -8.036 2.438 6.379 1.00 98.75 98 VAL A O 1
ATOM 734 N N . ASP A 1 99 ? -9.655 3.915 6.817 1.00 98.75 99 ASP A N 1
ATOM 735 C CA . ASP A 1 99 ? -10.552 2.962 7.483 1.00 98.75 99 ASP A CA 1
ATOM 736 C C . ASP A 1 99 ? -10.887 1.741 6.612 1.00 98.75 99 ASP A C 1
ATOM 738 O O . ASP A 1 99 ? -11.008 0.620 7.112 1.00 98.75 99 ASP A O 1
ATOM 742 N N . GLY A 1 100 ? -10.990 1.933 5.292 1.00 98.69 100 GLY A N 1
ATOM 743 C CA . GLY A 1 100 ? -11.223 0.841 4.347 1.00 98.69 100 GLY A CA 1
ATOM 744 C C . GLY A 1 100 ? -10.051 -0.140 4.302 1.00 98.69 100 GLY A C 1
ATOM 745 O O . GLY A 1 100 ? -10.258 -1.358 4.302 1.00 98.69 100 GLY A O 1
ATOM 746 N N . TRP A 1 101 ? -8.826 0.388 4.336 1.00 98.69 101 TRP A N 1
ATOM 747 C CA . TRP A 1 101 ? -7.596 -0.398 4.401 1.00 98.69 101 TRP A CA 1
ATOM 748 C C . TRP A 1 101 ? -7.468 -1.123 5.738 1.00 98.69 101 TRP A C 1
ATOM 750 O O . TRP A 1 101 ? -7.266 -2.337 5.749 1.00 98.69 101 TRP A O 1
ATOM 760 N N . LEU A 1 102 ? -7.677 -0.426 6.860 1.00 98.88 102 LEU A N 1
ATOM 761 C CA . LEU A 1 102 ? -7.643 -1.024 8.200 1.00 98.88 102 LEU A CA 1
ATOM 762 C C . LEU A 1 102 ? -8.637 -2.186 8.328 1.00 98.88 102 LEU A C 1
ATOM 764 O O . LEU A 1 102 ? -8.285 -3.248 8.848 1.00 98.88 102 LEU A O 1
ATOM 768 N N . ALA A 1 103 ? -9.856 -2.029 7.802 1.00 98.81 103 ALA A N 1
ATOM 769 C CA . ALA A 1 103 ? -10.859 -3.088 7.818 1.00 98.81 103 ALA A CA 1
ATOM 770 C C . ALA A 1 103 ? -10.472 -4.277 6.922 1.00 98.81 103 ALA A C 1
ATOM 772 O O . ALA A 1 103 ? -10.678 -5.428 7.307 1.00 98.81 103 ALA A O 1
ATOM 773 N N . ALA A 1 104 ? -9.913 -4.025 5.734 1.00 98.81 104 ALA A N 1
ATOM 774 C CA . ALA A 1 104 ? -9.453 -5.081 4.832 1.00 98.81 104 ALA A CA 1
ATOM 775 C C . ALA A 1 104 ? -8.306 -5.893 5.446 1.00 98.81 104 ALA A C 1
ATOM 777 O O . ALA A 1 104 ? -8.369 -7.122 5.475 1.00 98.81 104 ALA A O 1
ATOM 778 N N . ILE A 1 105 ? -7.313 -5.204 6.007 1.00 98.81 105 ILE A N 1
ATOM 779 C CA . ILE A 1 105 ? -6.178 -5.824 6.687 1.00 98.81 105 ILE A CA 1
ATOM 780 C C . ILE A 1 105 ? -6.656 -6.648 7.886 1.00 98.81 105 ILE A C 1
ATOM 782 O O . ILE A 1 105 ? -6.254 -7.800 8.040 1.00 98.81 105 ILE A O 1
ATOM 786 N N . ARG A 1 106 ? -7.558 -6.097 8.710 1.00 98.69 106 ARG A N 1
ATOM 787 C CA . ARG A 1 106 ? -8.129 -6.813 9.858 1.00 98.69 106 ARG A CA 1
ATOM 788 C C . ARG A 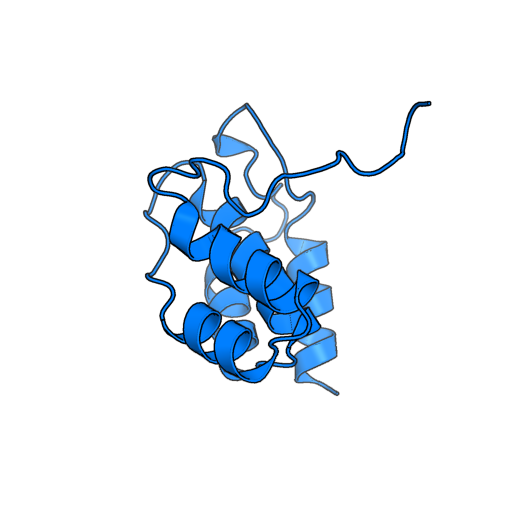1 106 ? -8.806 -8.112 9.429 1.00 98.69 106 ARG A C 1
ATOM 790 O O . ARG A 1 106 ? -8.476 -9.159 9.969 1.00 98.69 106 ARG A O 1
ATOM 797 N N . ARG A 1 107 ? -9.675 -8.062 8.412 1.00 98.69 107 ARG A N 1
ATOM 798 C CA . ARG A 1 107 ? -10.348 -9.259 7.880 1.00 98.69 107 ARG A CA 1
ATOM 799 C C . ARG A 1 107 ? -9.356 -10.332 7.430 1.00 98.69 107 ARG A C 1
ATOM 801 O O . ARG A 1 107 ? -9.562 -11.498 7.737 1.00 98.69 107 ARG A O 1
ATOM 808 N N . ALA A 1 108 ? -8.284 -9.949 6.739 1.00 98.38 108 ALA A N 1
ATOM 809 C CA . ALA A 1 108 ? -7.260 -10.893 6.289 1.00 98.38 108 ALA A CA 1
ATOM 810 C C . ALA A 1 108 ? -6.428 -11.486 7.443 1.00 98.38 108 ALA A C 1
ATOM 812 O O . ALA A 1 108 ? -5.934 -12.605 7.338 1.00 98.38 108 ALA A O 1
ATOM 813 N N . LEU A 1 109 ? -6.265 -10.749 8.545 1.00 98.19 109 LEU A N 1
ATOM 81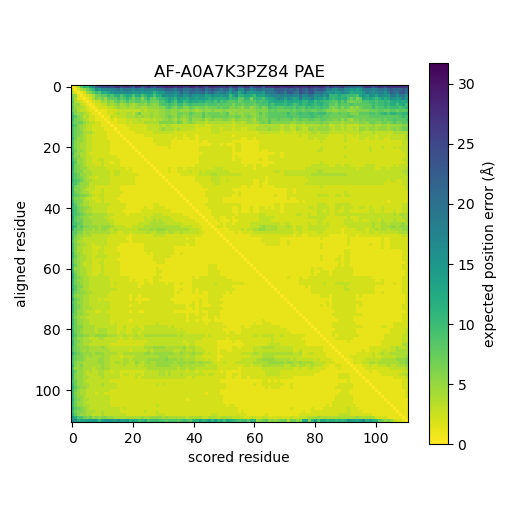4 C CA . LEU A 1 109 ? -5.584 -11.225 9.752 1.00 98.19 109 LEU A CA 1
ATOM 815 C C . LEU A 1 109 ? -6.478 -12.092 10.649 1.00 98.19 109 LEU A C 1
ATOM 817 O O . LEU A 1 109 ? -5.947 -12.842 11.463 1.00 98.19 109 LEU A O 1
ATOM 821 N N . ASP A 1 110 ? -7.796 -12.001 10.520 1.00 96.12 110 ASP A N 1
ATOM 822 C CA . ASP A 1 110 ? -8.740 -12.799 11.311 1.00 96.12 110 ASP A CA 1
ATOM 823 C C . ASP A 1 110 ? -9.187 -14.087 10.583 1.00 96.12 110 ASP A C 1
ATOM 825 O O . ASP A 1 110 ? -9.737 -14.984 11.222 1.00 96.12 110 ASP A O 1
ATOM 829 N N . ALA A 1 111 ? -8.937 -14.182 9.270 1.00 88.00 111 ALA A N 1
ATOM 830 C CA . ALA A 1 111 ? -9.076 -15.399 8.461 1.00 88.00 111 ALA A CA 1
ATOM 831 C C . ALA A 1 111 ? -7.936 -16.398 8.719 1.00 88.00 111 ALA A C 1
ATOM 833 O O . ALA A 1 111 ? -8.201 -17.615 8.619 1.00 88.00 111 ALA A O 1
#

Mean predicted aligned error: 3.2 Å

Organism: NCBI:txid285562

Sequence (111 aa):
ARGRPARVDPRADWGPYRPWAEPFALLAEGRDSEARGALRALPEPPPDLLYEALCCAEAAAALDLGDRPALRRTYDRLLPAAGELAGAGSGLLTFGPVDGWLAAIRRALDA

Solvent-accessible surface area (backbone atoms only — not comparable to full-atom values): 6479 Å² total; per-residue (Å²): 128,87,91,65,82,78,90,76,68,76,84,55,89,52,68,94,50,36,66,74,48,47,27,58,42,28,47,76,70,69,36,57,73,56,16,52,50,42,58,72,64,48,72,83,66,63,98,53,51,49,31,52,33,51,39,49,50,53,33,51,56,19,60,78,67,66,37,60,71,54,33,52,54,33,43,66,69,43,55,85,45,58,86,36,54,21,17,47,76,56,79,78,51,67,77,44,52,31,51,61,52,48,52,52,45,48,53,65,72,76,106

Nearest PDB structures (foldseek):
  6u3w-assembly1_B  TM=5.326E-01  e=3.501E+00  Saccharomyces cerevisiae S288C
  3mv2-assembly1_B  TM=5.674E-01  e=4.551E+00  Saccharomyces cerevisiae
  2mhk-assembly1_A  TM=5.562E-01  e=4.318E+00  Escherichia coli K-12
  5wby-assembly2_A  TM=3.758E-01  e=2.693E+00  Homo sapiens
  5wby-assembly1_B  TM=3.743E-01  e=5.326E+00  Homo sapiens

pLDDT: mean 95.0, std 7.15, range [53.31, 98.88]

Secondary structure (DSSP, 8-state):
-TTPPP---TTS--GGGHHHHHHHHHHHTT-HHHHHHHHHTPPPPPSSTTHHHHHHHHHHHHHHHT-HHHHHHHHHHHGGGTTSBTTGGGSS----BHHHHHHHHHHHHH-

Foldseek 3Di:
DPPDDDDDDLPDCPDPCNLLSVLVVCVVVVNLVVSVVSLVPDDQDDPDLQNQVSLLSSLVSCLVNLPLVSLVVSLVSLVVQQPHFHSVSVVPDTPGGSVVSNVSSVVSNVD